Protein AF-A0AAW9SAH1-F1 (afdb_monomer_lite)

Radius of gyration: 21.74 Å; chains: 1; bounding box: 66×32×61 Å

Secondary structure (DSSP, 8-state):
--S----EEEEEEE-TTS-EEEEEEEE-GGGEES--TT---SEEHHHHHHHHHHSPPPPTTSTTHHHHHHHHHHHHHHHHSTTTTTT-SS----S-----PPTTHHHHHHHHHHHHHHHHHH-S--HHHHHHHS-----------

Organism: NCBI:txid422297

pLDDT: mean 72.67, std 13.29, range [33.75, 90.31]

Sequence (145 aa):
MPEIVAPVVTEGFVDRSGRIVPTRNAIARDLLAPLPRGAFALGSVEDLDAFLTTTPLPEMTTADGWQDYRTHCRQMLDALSPGWPTDETEYLPTGSGFIEVSDGADATVRGMLDLYDSLLANEPDTPLLRQIALPRTGEGGRSRH

Structure (mmCIF, N/CA/C/O backbone):
data_AF-A0AAW9SAH1-F1
#
_entry.id   AF-A0AAW9SAH1-F1
#
loop_
_atom_site.group_PDB
_atom_site.id
_atom_site.type_symbol
_atom_site.label_atom_id
_atom_site.label_alt_id
_atom_site.label_comp_id
_atom_site.label_asym_id
_atom_site.label_entity_id
_atom_site.label_seq_id
_atom_site.pdbx_PDB_ins_code
_atom_site.Cartn_x
_atom_site.Cartn_y
_atom_site.Cartn_z
_atom_site.occupancy
_atom_site.B_iso_or_equiv
_atom_site.auth_seq_id
_atom_site.auth_comp_id
_atom_site.auth_asym_id
_atom_site.auth_atom_id
_atom_site.pdbx_PDB_model_num
ATOM 1 N N . MET A 1 1 ? -9.564 -16.450 13.542 1.00 60.91 1 MET A N 1
ATOM 2 C CA . MET A 1 1 ? -8.854 -15.196 13.231 1.00 60.91 1 MET A CA 1
ATOM 3 C C . MET A 1 1 ? -7.687 -15.541 12.305 1.00 60.91 1 MET A C 1
ATOM 5 O O . MET A 1 1 ? -7.160 -16.637 12.490 1.00 60.91 1 MET A O 1
ATOM 9 N N . PRO A 1 2 ? -7.364 -14.749 11.264 1.00 63.75 2 PRO A N 1
ATOM 10 C CA . PRO A 1 2 ? -6.314 -15.114 10.307 1.00 63.75 2 PRO A CA 1
ATOM 11 C C . PRO A 1 2 ? -4.925 -15.124 10.962 1.00 63.75 2 PRO A C 1
ATOM 13 O O . PRO A 1 2 ? -4.629 -14.257 11.781 1.00 63.75 2 PRO A O 1
ATOM 16 N N . GLU A 1 3 ? -4.095 -16.102 10.581 1.00 65.25 3 GLU A N 1
ATOM 17 C CA . GLU A 1 3 ? -2.724 -16.296 11.090 1.00 65.25 3 GLU A CA 1
ATOM 18 C C . GLU A 1 3 ? -1.755 -15.214 10.589 1.00 65.25 3 GLU A C 1
ATOM 20 O O . GLU A 1 3 ? -0.843 -14.810 11.304 1.00 65.25 3 GLU A O 1
ATOM 25 N N . ILE A 1 4 ? -1.976 -14.712 9.372 1.00 69.31 4 ILE A N 1
ATOM 26 C CA . ILE A 1 4 ? -1.199 -13.632 8.761 1.00 69.31 4 ILE A CA 1
ATOM 27 C C . ILE A 1 4 ? -2.175 -12.582 8.243 1.00 69.31 4 ILE A C 1
ATOM 29 O O . ILE A 1 4 ? -3.158 -12.911 7.579 1.00 69.31 4 ILE A O 1
ATOM 33 N N . VAL A 1 5 ? -1.878 -11.314 8.522 1.00 69.50 5 VAL A N 1
ATOM 34 C CA . VAL A 1 5 ? -2.613 -10.163 7.994 1.00 69.50 5 VAL A CA 1
ATOM 35 C C . VAL A 1 5 ? -1.630 -9.308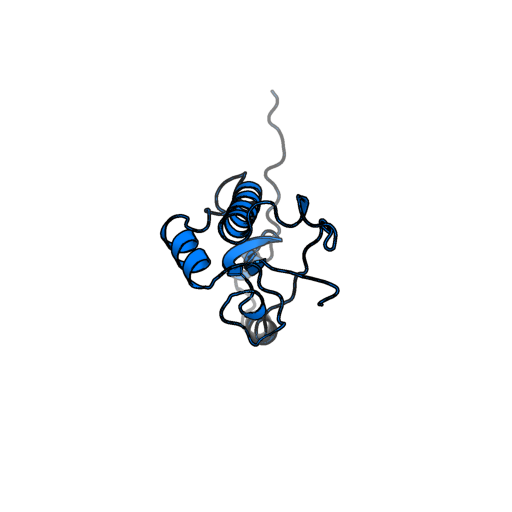 7.205 1.00 69.50 5 VAL A C 1
ATOM 37 O O . VAL A 1 5 ? -0.661 -8.795 7.761 1.00 69.50 5 VAL A O 1
ATOM 40 N N . ALA A 1 6 ? -1.872 -9.170 5.901 1.00 76.50 6 ALA A N 1
ATOM 41 C CA . ALA A 1 6 ? -1.119 -8.301 5.000 1.00 76.50 6 ALA A CA 1
ATOM 42 C C . ALA A 1 6 ? -2.030 -7.139 4.585 1.00 76.50 6 ALA A C 1
ATOM 44 O O . ALA A 1 6 ? -2.692 -7.206 3.551 1.00 76.50 6 ALA A O 1
ATOM 45 N N . PRO A 1 7 ? -2.145 -6.098 5.424 1.00 76.06 7 PRO A N 1
ATOM 46 C CA . PRO A 1 7 ? -3.241 -5.156 5.288 1.00 76.06 7 PRO A CA 1
ATOM 47 C C . PRO A 1 7 ? -3.062 -4.202 4.119 1.00 76.06 7 PRO A C 1
ATOM 49 O O . PRO A 1 7 ? -4.046 -3.826 3.497 1.00 76.06 7 PRO A O 1
ATOM 52 N N . VAL A 1 8 ? -1.820 -3.836 3.806 1.00 83.25 8 VAL A N 1
ATOM 53 C CA . VAL A 1 8 ? -1.498 -2.943 2.696 1.00 83.25 8 VAL A CA 1
ATOM 54 C C . VAL A 1 8 ? -1.189 -3.773 1.458 1.00 83.25 8 VAL A C 1
ATOM 56 O O . VAL A 1 8 ? -0.211 -4.518 1.429 1.00 83.25 8 VAL A O 1
ATOM 59 N N . VAL A 1 9 ? -1.994 -3.588 0.420 1.00 82.38 9 VAL A N 1
ATOM 60 C CA . VAL A 1 9 ? -1.772 -4.135 -0.917 1.00 82.38 9 VAL A CA 1
ATOM 61 C C . VAL A 1 9 ? -1.157 -3.045 -1.781 1.00 82.38 9 VAL A C 1
ATOM 63 O O . VAL A 1 9 ? -1.629 -1.909 -1.793 1.00 82.38 9 VAL A O 1
ATOM 66 N N . THR A 1 10 ? -0.088 -3.393 -2.494 1.00 84.44 10 THR A N 1
ATOM 67 C CA . THR A 1 10 ? 0.621 -2.482 -3.397 1.00 84.44 10 THR A CA 1
ATOM 68 C C . THR A 1 10 ? 0.607 -3.056 -4.798 1.00 84.44 10 THR A C 1
ATOM 70 O O . THR A 1 10 ? 1.098 -4.161 -5.011 1.00 84.44 10 THR A O 1
ATOM 73 N N . GLU A 1 11 ? 0.104 -2.289 -5.752 1.00 85.38 11 GLU A N 1
ATOM 74 C CA . GLU A 1 11 ? 0.337 -2.536 -7.168 1.00 85.38 11 GLU A CA 1
ATOM 75 C C . GLU A 1 11 ? 1.510 -1.669 -7.621 1.00 85.38 11 GLU A C 1
ATOM 77 O O . GLU A 1 11 ? 1.683 -0.525 -7.185 1.00 85.38 11 GLU A O 1
ATOM 82 N N . GLY A 1 12 ? 2.337 -2.218 -8.498 1.00 86.25 12 GLY A N 1
ATOM 83 C CA . GLY A 1 12 ? 3.492 -1.522 -9.028 1.00 86.25 12 GLY A CA 1
ATOM 84 C C . GLY A 1 12 ? 4.159 -2.321 -10.130 1.00 86.25 12 GLY A C 1
ATOM 85 O O . GLY A 1 12 ? 3.766 -3.447 -10.435 1.00 86.25 12 GLY A O 1
ATOM 86 N N . PHE A 1 13 ? 5.187 -1.734 -10.723 1.00 84.38 13 PHE A N 1
ATOM 87 C CA . PHE A 1 13 ? 6.019 -2.406 -11.713 1.00 84.38 13 PHE A CA 1
ATOM 88 C C . PHE A 1 13 ? 7.479 -2.390 -11.279 1.00 84.38 13 PHE A C 1
ATOM 90 O O . PHE A 1 13 ? 7.899 -1.564 -10.470 1.00 84.38 13 PHE A O 1
ATOM 97 N N . VAL A 1 14 ? 8.261 -3.308 -11.837 1.00 84.50 14 VAL A N 1
ATOM 98 C CA . VAL A 1 14 ? 9.718 -3.283 -11.713 1.00 84.50 14 VAL A CA 1
ATOM 99 C C . VAL A 1 14 ? 10.274 -2.557 -12.931 1.00 84.50 14 VAL A C 1
ATOM 101 O O . VAL A 1 14 ? 9.986 -2.932 -14.069 1.00 84.50 14 VAL A O 1
ATOM 104 N N . ASP A 1 15 ? 11.032 -1.487 -12.710 1.00 82.88 15 ASP A N 1
ATOM 105 C CA . ASP A 1 15 ? 11.676 -0.748 -13.791 1.00 82.88 15 ASP A CA 1
ATOM 106 C C . ASP A 1 15 ? 12.883 -1.517 -14.370 1.00 82.88 15 ASP A C 1
ATOM 108 O O . ASP A 1 15 ? 13.334 -2.538 -13.846 1.00 82.88 15 ASP A O 1
ATOM 112 N N . ARG A 1 16 ? 13.465 -1.008 -15.462 1.00 77.06 16 ARG A N 1
ATOM 113 C CA . ARG A 1 16 ? 14.650 -1.625 -16.096 1.00 77.06 16 ARG A CA 1
ATOM 114 C C . ARG A 1 16 ? 15.905 -1.614 -15.217 1.00 77.06 16 ARG A C 1
ATOM 116 O O . ARG A 1 16 ? 16.869 -2.302 -15.534 1.00 77.06 16 ARG A O 1
ATOM 123 N N . SER A 1 17 ? 15.912 -0.817 -14.155 1.00 81.50 17 SER A N 1
ATOM 124 C CA . SER A 1 17 ? 16.995 -0.743 -13.174 1.00 81.50 17 SER A CA 1
ATOM 125 C C . SER A 1 17 ? 16.792 -1.737 -12.023 1.00 81.50 17 SER A C 1
ATOM 127 O O . SER A 1 17 ? 17.616 -1.771 -11.110 1.00 81.50 17 SER A O 1
ATOM 129 N N . GLY A 1 18 ? 15.706 -2.522 -12.040 1.00 78.31 18 GLY A N 1
ATOM 130 C CA . GLY A 1 18 ? 15.338 -3.452 -10.975 1.00 78.31 18 GLY A CA 1
ATOM 131 C C . GLY A 1 18 ? 14.657 -2.789 -9.773 1.00 78.31 18 GLY A C 1
ATOM 132 O O . GLY A 1 18 ? 14.592 -3.396 -8.706 1.00 78.31 18 GLY A O 1
ATOM 133 N N . ARG A 1 19 ? 14.176 -1.547 -9.903 1.00 83.19 19 ARG A N 1
ATOM 134 C CA . ARG A 1 19 ? 13.494 -0.815 -8.826 1.00 83.19 19 ARG A CA 1
ATOM 135 C C . ARG A 1 19 ? 11.999 -1.088 -8.869 1.00 83.19 19 ARG A C 1
ATOM 137 O O . ARG A 1 19 ? 11.386 -0.998 -9.927 1.00 83.19 19 ARG A O 1
ATOM 144 N N . ILE A 1 20 ? 11.411 -1.373 -7.711 1.00 85.19 20 ILE A N 1
ATOM 145 C CA . ILE A 1 20 ? 9.959 -1.485 -7.557 1.00 85.19 20 ILE A CA 1
ATOM 146 C C . ILE A 1 20 ? 9.381 -0.071 -7.493 1.00 85.19 20 ILE A C 1
ATOM 148 O O . ILE A 1 20 ? 9.788 0.726 -6.649 1.00 85.19 20 ILE A O 1
ATOM 152 N N . VAL A 1 21 ? 8.434 0.225 -8.377 1.00 87.19 21 VAL A N 1
ATOM 153 C CA . VAL A 1 21 ? 7.733 1.505 -8.459 1.00 87.19 21 VAL A CA 1
ATOM 154 C C . VAL A 1 21 ? 6.255 1.267 -8.143 1.00 87.19 21 VAL A C 1
ATOM 156 O O . VAL A 1 21 ? 5.524 0.778 -9.010 1.00 87.19 21 VAL A O 1
ATOM 159 N N . PRO A 1 22 ? 5.807 1.575 -6.911 1.00 87.25 22 PRO A N 1
ATOM 160 C CA . PRO A 1 22 ? 4.393 1.608 -6.564 1.00 87.25 22 PRO A CA 1
ATOM 161 C C . PRO A 1 22 ? 3.611 2.549 -7.482 1.00 87.25 22 PRO A C 1
ATOM 163 O O . PRO A 1 22 ? 4.009 3.692 -7.703 1.00 87.25 22 PRO A O 1
ATOM 166 N N . THR A 1 23 ? 2.486 2.072 -7.999 1.00 84.50 23 THR A N 1
ATOM 167 C CA . THR A 1 23 ? 1.532 2.862 -8.791 1.00 84.50 23 THR A CA 1
ATOM 168 C C . THR A 1 23 ? 0.217 3.055 -8.054 1.00 84.50 23 THR A C 1
ATOM 170 O O . THR A 1 23 ? -0.471 4.052 -8.271 1.00 84.50 23 THR A O 1
ATOM 173 N N . ARG A 1 24 ? -0.136 2.112 -7.177 1.00 80.44 24 ARG A N 1
ATOM 174 C CA . ARG A 1 24 ? -1.347 2.158 -6.367 1.00 80.44 24 ARG A CA 1
ATOM 175 C C . ARG A 1 24 ? -1.123 1.424 -5.055 1.00 80.44 24 ARG A C 1
ATOM 177 O O . ARG A 1 24 ? -0.496 0.369 -5.029 1.00 80.44 24 ARG A O 1
ATOM 184 N N . ASN A 1 25 ? -1.678 1.952 -3.977 1.00 84.69 25 ASN A N 1
ATOM 185 C CA . ASN A 1 25 ? -1.784 1.258 -2.704 1.00 84.69 25 ASN A CA 1
ATOM 186 C C . ASN A 1 25 ? -3.243 1.241 -2.232 1.00 84.69 25 ASN A C 1
ATOM 188 O O . ASN A 1 25 ? -4.040 2.114 -2.573 1.00 84.69 25 ASN A O 1
ATOM 192 N N . ALA A 1 26 ? -3.604 0.209 -1.480 1.00 81.19 26 ALA A N 1
ATOM 193 C CA . ALA A 1 26 ? -4.924 0.064 -0.885 1.00 81.19 26 ALA A CA 1
ATOM 194 C C . ALA A 1 26 ? -4.839 -0.770 0.395 1.00 81.19 26 ALA A C 1
ATOM 196 O O . ALA A 1 26 ? -3.883 -1.521 0.586 1.00 81.19 26 ALA A O 1
ATOM 197 N N . ILE A 1 27 ? -5.861 -0.675 1.246 1.00 80.62 27 ILE A N 1
ATOM 198 C CA . ILE A 1 27 ? -6.091 -1.673 2.293 1.00 80.62 27 ILE A CA 1
ATOM 199 C C . ILE A 1 27 ? -6.954 -2.802 1.727 1.00 80.62 27 ILE A C 1
ATOM 201 O O . ILE A 1 27 ? -7.891 -2.547 0.963 1.00 80.62 27 ILE A O 1
ATOM 205 N N . ALA A 1 28 ? -6.633 -4.049 2.073 1.00 75.12 28 ALA A N 1
ATOM 206 C CA . ALA A 1 28 ? -7.399 -5.210 1.636 1.00 75.12 28 ALA A CA 1
ATOM 207 C C . ALA A 1 28 ? -8.871 -5.091 2.084 1.00 75.12 28 ALA A C 1
ATOM 209 O O . ALA A 1 28 ? -9.168 -4.795 3.242 1.00 75.12 28 ALA A O 1
ATOM 210 N N . ARG A 1 29 ? -9.816 -5.260 1.147 1.00 72.56 29 ARG A N 1
ATOM 211 C CA . ARG A 1 29 ? -11.245 -4.957 1.373 1.00 72.56 29 ARG A CA 1
ATOM 212 C C . ARG A 1 29 ? -11.896 -5.867 2.416 1.00 72.56 29 ARG A C 1
ATOM 214 O O . ARG A 1 29 ? -12.857 -5.469 3.061 1.00 72.56 29 ARG A O 1
ATOM 221 N N . ASP A 1 30 ? -11.376 -7.072 2.576 1.00 74.44 30 ASP A N 1
ATOM 222 C CA . ASP A 1 30 ? -11.760 -8.035 3.608 1.00 74.44 30 ASP A CA 1
ATOM 223 C C . ASP A 1 30 ? -11.343 -7.614 5.026 1.00 74.44 30 ASP A C 1
ATOM 225 O O . ASP A 1 30 ? -11.785 -8.233 5.989 1.00 74.44 30 ASP A O 1
ATOM 229 N N . LEU A 1 31 ? -10.558 -6.541 5.159 1.00 78.75 31 LEU A N 1
ATOM 230 C CA . LEU A 1 31 ? -10.192 -5.910 6.427 1.00 78.75 31 LEU A CA 1
ATOM 231 C C . LEU A 1 31 ? -10.937 -4.588 6.665 1.00 78.75 31 LEU A C 1
ATOM 233 O O . LEU A 1 31 ? -10.662 -3.910 7.654 1.00 78.75 31 LEU A O 1
ATOM 237 N N . LEU A 1 32 ? -11.869 -4.205 5.785 1.00 76.62 32 LEU A N 1
ATOM 238 C CA . LEU A 1 32 ? -12.597 -2.938 5.866 1.00 76.62 32 LEU A CA 1
ATOM 239 C C . LEU A 1 32 ? -14.083 -3.164 6.138 1.00 76.62 32 LEU A C 1
ATOM 241 O O . LEU A 1 32 ? -14.768 -3.873 5.403 1.00 76.62 32 LEU A O 1
ATOM 245 N N . ALA A 1 33 ? -14.600 -2.511 7.174 1.00 81.31 33 ALA A N 1
ATOM 246 C CA . ALA A 1 33 ? -16.021 -2.469 7.466 1.00 81.31 33 ALA A CA 1
ATOM 247 C C . ALA A 1 33 ? -16.793 -1.743 6.343 1.00 81.31 33 ALA A C 1
ATOM 249 O O . ALA A 1 33 ? -16.280 -0.769 5.786 1.00 81.31 33 ALA A O 1
ATOM 250 N N . PRO A 1 34 ? -18.032 -2.174 6.030 1.00 77.06 34 PRO A N 1
ATOM 251 C CA . PRO A 1 34 ? -18.804 -3.221 6.708 1.00 77.06 34 PRO A CA 1
ATOM 252 C C . PRO A 1 34 ? -18.403 -4.653 6.306 1.00 77.06 34 PRO A C 1
ATOM 254 O O . PRO A 1 34 ? -18.357 -4.992 5.125 1.00 77.06 34 PRO A O 1
ATOM 257 N N . LEU A 1 35 ? -18.217 -5.521 7.309 1.00 71.50 35 LEU A N 1
ATOM 258 C CA . LEU A 1 35 ? -17.953 -6.957 7.145 1.00 71.50 35 LEU A CA 1
ATOM 259 C C . LEU A 1 35 ? -19.077 -7.811 7.766 1.00 71.50 35 LEU A C 1
ATOM 261 O O . LEU A 1 35 ? -19.820 -7.330 8.630 1.00 71.50 35 LEU A O 1
ATOM 265 N N . PRO A 1 36 ? -19.218 -9.093 7.372 1.00 73.56 36 PRO A N 1
ATOM 266 C CA . PRO A 1 36 ? -20.094 -10.040 8.060 1.00 73.56 36 PRO A CA 1
ATOM 267 C C . PRO A 1 36 ? -19.797 -10.118 9.569 1.00 73.56 36 PRO A C 1
ATOM 269 O O . PRO A 1 36 ? -18.657 -9.948 10.002 1.00 73.56 36 PRO A O 1
ATOM 272 N N . ARG A 1 37 ? -20.817 -10.407 10.393 1.00 70.19 37 ARG A N 1
ATOM 273 C CA . ARG A 1 37 ? -20.656 -10.480 11.860 1.00 70.19 37 ARG A CA 1
ATOM 274 C C . ARG A 1 37 ? -19.566 -11.487 12.248 1.00 70.19 37 ARG A C 1
ATOM 276 O O . ARG A 1 37 ? -19.630 -12.641 11.837 1.00 70.19 37 ARG A O 1
ATOM 283 N N . GLY A 1 38 ? -18.632 -11.054 13.097 1.00 65.00 38 GLY A N 1
ATOM 284 C CA . GLY A 1 38 ? -17.536 -11.884 13.611 1.00 65.00 38 GLY A CA 1
ATOM 285 C C . GLY A 1 38 ? -16.265 -11.881 12.754 1.00 65.00 38 GLY A C 1
ATOM 286 O O . GLY A 1 38 ? -15.311 -12.569 13.111 1.00 65.00 38 GLY A O 1
ATOM 287 N N . ALA A 1 39 ? -16.232 -11.126 11.652 1.00 70.38 39 ALA A N 1
ATOM 288 C CA . ALA A 1 39 ? -15.008 -10.875 10.899 1.00 70.38 39 ALA A CA 1
ATOM 289 C C . ALA A 1 39 ? -14.144 -9.799 11.580 1.00 70.38 39 ALA A C 1
ATOM 291 O O . ALA A 1 39 ? -14.665 -8.864 12.190 1.00 70.38 39 ALA A O 1
ATOM 292 N N . PHE A 1 40 ? -12.825 -9.944 11.460 1.00 73.38 40 PHE A N 1
ATOM 293 C CA . PHE A 1 40 ? -11.855 -8.948 11.903 1.00 73.38 40 PHE A CA 1
ATOM 294 C C . PHE A 1 40 ? -11.819 -7.787 10.899 1.00 73.38 40 PHE A C 1
ATOM 296 O O . PHE A 1 40 ? -11.655 -8.028 9.706 1.00 73.38 40 PHE A O 1
ATOM 303 N N . ALA A 1 41 ? -11.975 -6.553 11.381 1.00 78.62 41 ALA A N 1
ATOM 304 C CA . ALA A 1 41 ? -11.870 -5.333 10.585 1.00 78.62 41 ALA A CA 1
ATOM 305 C C . ALA A 1 41 ? -10.790 -4.427 11.187 1.00 78.62 41 ALA A C 1
ATOM 307 O O . ALA A 1 41 ? -10.784 -4.214 12.396 1.00 78.62 41 ALA A O 1
ATOM 308 N N . LEU A 1 42 ? -9.922 -3.872 10.343 1.00 77.88 42 LEU A N 1
ATOM 309 C CA . LEU A 1 42 ? -8.922 -2.874 10.731 1.00 77.88 42 LEU A CA 1
ATOM 310 C C . LEU A 1 42 ? -9.498 -1.460 10.800 1.00 77.88 42 LEU A C 1
ATOM 312 O O . LEU A 1 42 ? -9.037 -0.663 11.604 1.00 77.88 42 LEU A O 1
ATOM 316 N N . GLY A 1 43 ? -10.488 -1.148 9.967 1.00 82.94 43 GLY A N 1
ATOM 317 C CA . GLY A 1 43 ? -11.130 0.165 9.903 1.00 82.94 43 GLY A CA 1
ATOM 318 C C . GLY A 1 43 ? -12.300 0.148 8.925 1.00 82.94 43 GLY A C 1
ATOM 319 O O . GLY A 1 43 ? -12.784 -0.929 8.574 1.00 82.94 43 GLY A O 1
ATOM 320 N N . SER A 1 44 ? -12.770 1.313 8.483 1.00 83.25 44 SER A N 1
ATOM 321 C CA . SER A 1 44 ? -13.876 1.426 7.522 1.00 83.25 44 SER A CA 1
ATOM 322 C C . SER A 1 44 ? -13.402 1.792 6.111 1.00 83.25 44 SER A C 1
ATOM 324 O O . SER A 1 44 ? -12.303 2.321 5.921 1.00 83.25 44 SER A O 1
ATOM 326 N N . VAL A 1 45 ? -14.229 1.502 5.101 1.00 77.81 45 VAL A N 1
ATOM 327 C CA . VAL A 1 45 ? -13.978 1.968 3.724 1.00 77.81 45 VAL A CA 1
ATOM 328 C C . VAL A 1 45 ? -13.996 3.498 3.663 1.00 77.81 45 VAL A C 1
ATOM 330 O O . VAL A 1 45 ? -13.222 4.087 2.913 1.00 77.81 45 VAL A O 1
ATOM 333 N N . GLU A 1 46 ? -14.844 4.135 4.467 1.00 81.50 46 GLU A N 1
ATOM 334 C CA . GLU A 1 46 ? -14.985 5.586 4.552 1.00 81.50 46 GLU A CA 1
ATOM 335 C C . GLU A 1 46 ? -13.709 6.265 5.076 1.00 81.50 46 GLU A C 1
ATOM 337 O O . GLU A 1 46 ? -13.273 7.266 4.508 1.00 81.50 46 GLU A O 1
ATOM 342 N N . ASP A 1 47 ? -13.068 5.700 6.104 1.00 83.88 47 ASP A N 1
ATOM 343 C CA . ASP A 1 47 ? -11.817 6.241 6.656 1.00 83.88 47 ASP A CA 1
ATOM 344 C C . ASP A 1 47 ? -10.654 6.106 5.659 1.00 83.88 47 ASP A C 1
ATOM 346 O O . ASP A 1 47 ? -9.837 7.021 5.518 1.00 83.88 47 ASP A O 1
ATOM 350 N N . LEU A 1 48 ? -10.601 4.991 4.915 1.00 81.19 48 LEU A N 1
ATOM 351 C CA . LEU A 1 48 ? -9.627 4.811 3.835 1.00 81.19 48 LEU A CA 1
ATOM 352 C C . LEU A 1 48 ? -9.820 5.848 2.722 1.00 81.19 48 LEU A C 1
ATOM 354 O O . LEU A 1 48 ? -8.844 6.437 2.257 1.00 81.19 48 LEU A O 1
ATOM 358 N N . ASP A 1 49 ? -11.062 6.059 2.284 1.00 81.31 49 ASP A N 1
ATOM 359 C CA . ASP A 1 49 ? -11.388 7.010 1.217 1.00 81.31 49 ASP A CA 1
ATOM 360 C C . ASP A 1 49 ? -11.031 8.450 1.615 1.00 81.31 49 ASP A C 1
ATOM 362 O O . ASP A 1 49 ? -10.400 9.185 0.845 1.00 81.31 49 ASP A O 1
ATOM 366 N N . ALA A 1 50 ? -11.336 8.827 2.860 1.00 85.06 50 ALA A N 1
ATOM 367 C CA . ALA A 1 50 ? -10.954 10.118 3.419 1.00 85.06 50 ALA A CA 1
ATOM 368 C C . ALA A 1 50 ? -9.428 10.308 3.422 1.00 85.06 50 ALA A C 1
ATOM 370 O O . ALA A 1 50 ? -8.940 11.350 2.978 1.00 85.06 50 ALA A O 1
ATOM 371 N N . PHE A 1 51 ? -8.668 9.295 3.853 1.00 86.75 51 PHE A N 1
ATOM 372 C CA . PHE A 1 51 ? -7.206 9.353 3.864 1.00 86.75 51 PHE A CA 1
ATOM 373 C C . PHE A 1 51 ? -6.617 9.512 2.457 1.00 86.75 51 PHE A C 1
ATOM 375 O O . PHE A 1 51 ? -5.786 10.395 2.240 1.00 86.75 51 PHE A O 1
ATOM 382 N N . LEU A 1 52 ? -7.050 8.692 1.494 1.00 83.00 52 LEU A N 1
ATOM 383 C CA . LEU A 1 52 ? -6.531 8.727 0.120 1.00 83.00 52 LEU A CA 1
ATOM 384 C C . LEU A 1 52 ? -6.885 10.035 -0.603 1.00 83.00 52 LEU A C 1
ATOM 386 O O . LEU A 1 52 ? -6.134 10.484 -1.468 1.00 83.00 52 LEU A O 1
ATOM 390 N N . THR A 1 53 ? -7.996 10.673 -0.225 1.00 85.56 53 THR A N 1
ATOM 391 C CA . THR A 1 53 ? -8.397 11.984 -0.752 1.00 85.56 53 THR A CA 1
ATOM 392 C C . THR A 1 53 ? -7.452 13.102 -0.305 1.00 85.56 53 THR A C 1
ATOM 394 O O . THR A 1 53 ? -7.166 14.014 -1.081 1.00 85.56 53 THR A O 1
ATOM 397 N N . THR A 1 54 ? -6.961 13.063 0.938 1.00 87.69 54 THR A N 1
ATOM 398 C CA . THR A 1 54 ? -6.098 14.124 1.487 1.00 87.69 54 THR A CA 1
ATOM 399 C C . THR A 1 54 ? -4.609 13.830 1.373 1.00 87.69 54 THR A C 1
ATOM 401 O O . THR A 1 54 ? -3.794 14.749 1.444 1.00 87.69 54 THR A O 1
ATOM 404 N N . THR A 1 55 ? -4.253 12.559 1.210 1.00 87.44 55 THR A N 1
ATOM 405 C CA . THR A 1 55 ? -2.876 12.077 1.267 1.00 87.44 55 THR A CA 1
ATOM 406 C C . THR A 1 55 ? -2.603 11.242 0.016 1.00 87.44 55 THR A C 1
ATOM 408 O O . THR A 1 55 ? -2.823 10.031 0.032 1.00 87.44 55 THR A O 1
ATOM 411 N N . PRO A 1 56 ? -2.157 11.856 -1.093 1.00 85.94 56 PRO A N 1
ATOM 412 C CA . PRO A 1 56 ? -1.827 11.113 -2.303 1.00 85.94 56 PRO A CA 1
ATOM 413 C C . PRO A 1 56 ? -0.586 10.234 -2.098 1.00 85.94 56 PRO A C 1
ATOM 415 O O . PRO A 1 56 ? 0.242 10.485 -1.216 1.00 85.94 56 PRO A O 1
ATOM 418 N N . LEU A 1 57 ? -0.443 9.217 -2.951 1.00 85.69 57 LEU A N 1
ATOM 419 C CA . LEU A 1 57 ? 0.746 8.369 -2.989 1.00 85.69 57 LEU A CA 1
ATOM 420 C C . LEU A 1 57 ? 1.994 9.233 -3.277 1.00 85.69 57 LEU A C 1
ATOM 422 O O . LEU A 1 57 ? 1.958 10.045 -4.207 1.00 85.69 57 LEU A O 1
ATOM 426 N N . PRO A 1 58 ? 3.093 9.079 -2.517 1.00 86.62 58 PRO A N 1
ATOM 427 C CA . PRO A 1 58 ? 4.312 9.845 -2.744 1.00 86.62 58 PRO A CA 1
ATOM 428 C C . PRO A 1 58 ? 4.969 9.485 -4.082 1.00 86.62 58 PRO A C 1
ATOM 430 O O . PRO A 1 58 ? 4.869 8.355 -4.564 1.00 86.62 58 PRO A O 1
ATOM 433 N N . GLU A 1 59 ? 5.686 10.441 -4.671 1.00 83.44 59 GLU A N 1
ATOM 434 C CA . GLU A 1 59 ? 6.437 10.209 -5.905 1.00 83.44 59 GLU A CA 1
ATOM 435 C C . GLU A 1 59 ? 7.684 9.345 -5.663 1.00 83.44 59 GLU A C 1
ATOM 437 O O . GLU A 1 59 ? 8.466 9.585 -4.747 1.00 83.44 59 GLU A O 1
ATOM 442 N N . MET A 1 60 ? 7.922 8.366 -6.542 1.00 83.19 60 MET A N 1
ATOM 443 C CA . MET A 1 60 ? 9.093 7.467 -6.486 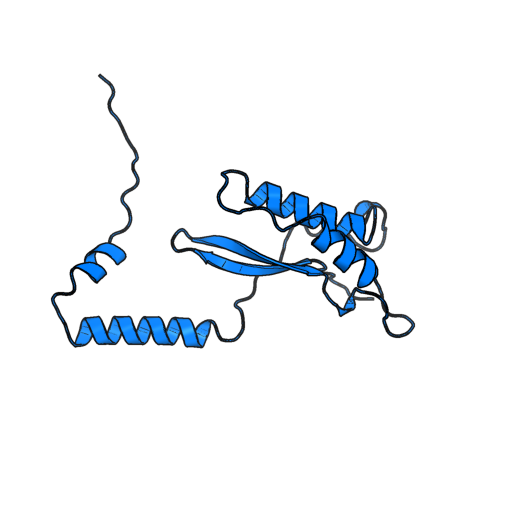1.00 83.19 60 MET A CA 1
ATOM 444 C C . MET A 1 60 ? 10.334 8.007 -7.199 1.00 83.19 60 MET A C 1
ATOM 446 O O . MET A 1 60 ? 11.312 7.289 -7.399 1.00 83.19 60 MET A O 1
ATOM 450 N N . THR A 1 61 ? 10.290 9.267 -7.619 1.00 76.38 61 THR A N 1
ATOM 451 C CA . THR A 1 61 ? 11.345 9.939 -8.386 1.00 76.38 61 THR A CA 1
ATOM 452 C C . THR A 1 61 ? 12.475 10.462 -7.497 1.00 76.38 61 THR A C 1
ATOM 454 O O . THR A 1 61 ? 13.568 10.739 -7.995 1.00 76.38 61 THR A O 1
ATOM 457 N N . THR A 1 62 ? 12.237 10.587 -6.190 1.00 78.75 62 THR A N 1
ATOM 458 C CA . THR A 1 62 ? 13.204 11.094 -5.211 1.00 78.75 62 THR A CA 1
ATOM 459 C C . THR A 1 62 ? 14.157 9.994 -4.734 1.00 78.75 62 THR A C 1
ATOM 461 O O . THR A 1 62 ? 13.873 8.798 -4.827 1.00 78.75 62 THR A O 1
ATOM 464 N N . ALA A 1 63 ? 15.314 10.392 -4.192 1.00 79.75 63 ALA A N 1
ATOM 465 C CA . ALA A 1 63 ? 16.267 9.452 -3.592 1.00 79.75 63 ALA A CA 1
ATOM 466 C C . ALA A 1 63 ? 15.663 8.693 -2.393 1.00 79.75 63 ALA A C 1
ATOM 468 O O . ALA A 1 63 ? 15.991 7.526 -2.180 1.00 79.75 63 ALA A O 1
ATOM 469 N N . ASP A 1 64 ? 14.747 9.344 -1.674 1.00 84.69 64 ASP A N 1
ATOM 470 C CA . ASP A 1 64 ? 14.086 8.833 -0.473 1.00 84.69 64 ASP A CA 1
ATOM 471 C C . ASP A 1 64 ? 12.694 8.244 -0.752 1.00 84.69 64 ASP A C 1
ATOM 473 O O . ASP A 1 64 ? 12.000 7.844 0.180 1.00 84.69 64 ASP A O 1
ATOM 477 N N . GLY A 1 65 ? 12.299 8.107 -2.024 1.00 84.81 65 GLY A N 1
ATOM 478 C CA . GLY A 1 65 ? 10.936 7.730 -2.402 1.00 84.81 65 GLY A CA 1
ATOM 479 C C . GLY A 1 65 ? 10.454 6.437 -1.739 1.00 84.81 65 GLY A C 1
ATOM 480 O O . GLY A 1 65 ? 9.323 6.352 -1.275 1.00 84.81 65 GLY A O 1
ATOM 481 N N . TRP A 1 66 ? 11.324 5.438 -1.579 1.00 85.50 66 TRP A N 1
ATOM 482 C CA . TRP A 1 66 ? 10.945 4.207 -0.878 1.00 85.50 66 TRP A CA 1
ATOM 483 C C . TRP A 1 66 ? 10.663 4.420 0.616 1.00 85.50 66 TRP A C 1
ATOM 485 O O . TRP A 1 66 ? 9.781 3.780 1.188 1.00 85.50 66 TRP A O 1
ATOM 495 N N . GLN A 1 67 ? 11.400 5.319 1.266 1.00 88.00 67 GLN A N 1
ATOM 496 C CA . GLN A 1 67 ? 11.170 5.659 2.665 1.00 88.00 67 GLN A CA 1
ATOM 497 C C . GLN A 1 67 ? 9.886 6.482 2.823 1.00 88.00 67 GLN A C 1
ATOM 499 O O . GLN A 1 67 ? 9.103 6.216 3.740 1.00 88.00 67 GLN A O 1
ATOM 504 N N . ASP A 1 68 ? 9.631 7.408 1.899 1.00 88.81 68 ASP A N 1
ATOM 505 C CA . ASP A 1 68 ? 8.383 8.171 1.829 1.00 88.81 68 ASP A CA 1
ATOM 506 C C . ASP A 1 68 ? 7.189 7.234 1.621 1.00 88.81 68 ASP A C 1
ATOM 508 O O . ASP A 1 68 ? 6.195 7.320 2.341 1.00 88.81 68 ASP A O 1
ATOM 512 N N . TYR A 1 69 ? 7.324 6.255 0.722 1.00 88.75 69 TYR A N 1
ATOM 513 C CA . TYR A 1 69 ? 6.329 5.211 0.490 1.00 88.75 69 TYR A CA 1
ATOM 514 C C . TYR A 1 69 ? 6.012 4.415 1.760 1.00 88.75 69 TYR A C 1
ATOM 516 O O . TYR A 1 69 ? 4.852 4.270 2.143 1.00 88.75 69 TYR A O 1
ATOM 524 N N . ARG A 1 70 ? 7.038 3.927 2.466 1.00 88.06 70 ARG A N 1
ATOM 525 C CA . ARG A 1 70 ? 6.846 3.177 3.719 1.00 88.06 70 ARG A CA 1
ATOM 526 C C . ARG A 1 70 ? 6.180 4.020 4.802 1.00 88.06 70 ARG A C 1
ATOM 528 O O . ARG A 1 70 ? 5.359 3.500 5.559 1.00 88.06 70 ARG A O 1
ATOM 535 N N . THR A 1 71 ? 6.531 5.300 4.870 1.00 90.31 71 THR A N 1
ATOM 536 C CA . THR A 1 71 ? 5.945 6.256 5.815 1.00 90.31 71 THR A CA 1
ATOM 537 C C . THR A 1 71 ? 4.476 6.492 5.487 1.00 90.31 71 THR A C 1
ATOM 539 O O . THR A 1 71 ? 3.632 6.408 6.375 1.00 90.31 71 THR A O 1
ATOM 542 N N . HIS A 1 72 ? 4.154 6.672 4.209 1.00 90.25 72 HIS A N 1
ATOM 543 C CA . HIS A 1 72 ? 2.786 6.790 3.723 1.00 90.25 72 HIS A CA 1
ATOM 544 C C . HIS A 1 72 ? 1.945 5.542 4.051 1.00 90.25 72 HIS A C 1
ATOM 546 O O . HIS A 1 72 ? 0.841 5.664 4.574 1.00 90.25 72 HIS A O 1
ATOM 552 N N . CYS A 1 73 ? 2.478 4.330 3.856 1.00 88.19 73 CYS A N 1
ATOM 553 C CA . CYS A 1 73 ? 1.789 3.092 4.244 1.00 88.19 73 CYS A CA 1
ATOM 554 C C . CYS A 1 73 ? 1.522 3.001 5.753 1.00 88.19 73 CYS A C 1
ATOM 556 O O . CYS A 1 73 ? 0.491 2.466 6.160 1.00 88.19 73 CYS A O 1
ATOM 558 N N . ARG A 1 74 ? 2.427 3.527 6.589 1.00 88.44 74 ARG A N 1
ATOM 559 C CA . ARG A 1 74 ? 2.195 3.627 8.036 1.00 88.44 74 ARG A CA 1
ATOM 560 C C . ARG A 1 74 ? 1.104 4.631 8.373 1.00 88.44 74 ARG A C 1
ATOM 562 O O . ARG A 1 74 ? 0.200 4.268 9.109 1.00 88.44 74 ARG A O 1
ATOM 569 N N . GLN A 1 75 ? 1.143 5.825 7.785 1.00 90.19 75 GLN A N 1
ATOM 570 C CA . GLN A 1 75 ? 0.105 6.843 7.970 1.00 90.19 75 GLN A CA 1
ATOM 571 C C . GLN A 1 75 ? -1.277 6.332 7.552 1.00 90.19 75 GLN A C 1
ATOM 573 O O . GLN A 1 75 ? -2.254 6.588 8.247 1.00 90.19 75 GLN A O 1
ATOM 578 N N . MET A 1 76 ? -1.345 5.570 6.456 1.00 88.00 76 MET A N 1
ATOM 579 C CA . MET A 1 76 ? -2.576 4.926 6.009 1.00 88.00 76 MET A CA 1
ATOM 580 C C . MET A 1 76 ? -3.093 3.947 7.065 1.00 88.00 76 MET A C 1
ATOM 582 O O . MET A 1 76 ? -4.245 4.039 7.464 1.00 88.00 76 MET A O 1
ATOM 586 N N . LEU A 1 77 ? -2.247 3.045 7.572 1.00 86.44 77 LEU A N 1
ATOM 587 C CA . LEU A 1 77 ? -2.655 2.119 8.633 1.00 86.44 77 LEU A CA 1
ATOM 588 C C . LEU A 1 77 ? -3.074 2.843 9.915 1.00 86.44 77 LEU A C 1
ATOM 590 O O . LEU A 1 77 ? -4.090 2.477 10.492 1.00 86.44 77 LEU A O 1
ATOM 594 N N . ASP A 1 78 ? -2.340 3.875 10.328 1.00 87.88 78 ASP A N 1
ATOM 595 C CA . ASP A 1 78 ? -2.636 4.640 11.542 1.00 87.88 78 ASP A CA 1
ATOM 596 C C . ASP A 1 78 ? -3.942 5.440 11.426 1.00 87.88 78 ASP A C 1
ATOM 598 O O . ASP A 1 78 ? -4.613 5.654 12.432 1.00 87.88 78 ASP A O 1
ATOM 602 N N . ALA A 1 79 ? -4.330 5.863 10.218 1.00 87.19 79 ALA A N 1
ATOM 603 C CA . ALA A 1 79 ? -5.607 6.532 9.981 1.00 87.19 79 ALA A CA 1
ATOM 604 C C . ALA A 1 79 ? -6.806 5.590 10.172 1.00 87.19 79 ALA A C 1
ATOM 606 O O . ALA A 1 79 ? -7.850 6.024 10.652 1.00 87.19 79 ALA A O 1
ATOM 607 N N . LEU A 1 80 ? -6.653 4.309 9.819 1.00 84.69 80 LEU A N 1
ATOM 608 C CA . LEU A 1 80 ? -7.702 3.299 9.983 1.00 84.69 80 LEU A CA 1
ATOM 609 C C . LEU A 1 80 ? -7.698 2.651 11.371 1.00 84.69 80 LEU A C 1
ATOM 611 O O . LEU A 1 80 ? -8.753 2.416 11.951 1.00 84.69 80 LEU A O 1
ATOM 615 N N . SER A 1 81 ? -6.510 2.341 11.881 1.00 84.44 81 SER A N 1
ATOM 616 C CA . SER A 1 81 ? -6.295 1.585 13.110 1.00 84.44 81 SER A CA 1
ATOM 617 C C . SER A 1 81 ? -5.119 2.190 13.885 1.00 84.44 81 SER A C 1
ATOM 619 O O . SER A 1 81 ? -3.981 1.713 13.786 1.00 84.44 81 SER A O 1
ATOM 621 N N . PRO A 1 82 ? -5.357 3.284 14.632 1.00 82.25 82 PRO A N 1
ATOM 622 C CA . PRO A 1 82 ? -4.307 3.960 15.381 1.00 82.25 82 PRO A CA 1
ATOM 623 C C . PRO A 1 82 ? -3.609 3.000 16.349 1.00 82.25 82 PRO A C 1
ATOM 625 O O . PRO A 1 82 ? -4.265 2.344 17.154 1.00 82.25 82 PRO A O 1
ATOM 628 N N . GLY A 1 83 ? -2.277 2.926 16.280 1.00 76.19 83 GLY A N 1
ATOM 629 C CA . GLY A 1 83 ? -1.475 2.094 17.186 1.00 76.19 83 GLY A CA 1
ATOM 630 C C . GLY A 1 83 ? -1.339 0.626 16.766 1.00 76.19 83 GLY A C 1
ATOM 631 O O . GLY A 1 83 ? -0.546 -0.107 17.358 1.00 76.19 83 GLY A O 1
ATOM 632 N N . TRP A 1 84 ? -2.018 0.183 15.704 1.00 77.56 84 TRP A N 1
ATOM 633 C CA . TRP A 1 84 ? -1.910 -1.195 15.227 1.00 77.56 84 TRP A CA 1
ATOM 634 C C . TRP A 1 84 ? -0.600 -1.446 14.440 1.00 77.56 84 TRP A C 1
ATOM 636 O O . TRP A 1 84 ? -0.177 -0.621 13.611 1.00 77.56 84 TRP A O 1
ATOM 646 N N . PRO A 1 85 ? 0.084 -2.593 14.637 1.00 69.94 85 PRO A N 1
ATOM 647 C CA . PRO A 1 85 ? -0.212 -3.673 15.588 1.00 69.94 85 PRO A CA 1
ATOM 648 C C . PRO A 1 85 ? 0.501 -3.518 16.948 1.00 69.94 85 PRO A C 1
ATOM 650 O O . PRO A 1 85 ? 0.452 -4.432 17.757 1.00 69.94 85 PRO A O 1
ATOM 653 N N . THR A 1 86 ? 1.209 -2.412 17.206 1.00 72.69 86 THR A N 1
ATOM 654 C CA . THR A 1 86 ? 2.048 -2.220 18.409 1.00 72.69 86 THR A CA 1
ATOM 655 C C . THR A 1 86 ? 1.262 -2.311 19.716 1.00 72.69 86 THR A C 1
ATOM 657 O O . THR A 1 86 ? 1.764 -2.864 20.693 1.00 72.69 86 THR A O 1
ATOM 660 N N . ASP A 1 87 ? 0.041 -1.780 19.723 1.00 69.75 87 ASP A N 1
ATOM 661 C CA . ASP A 1 87 ? -0.836 -1.770 20.897 1.00 69.75 87 ASP A CA 1
ATOM 662 C C . ASP A 1 87 ? -1.677 -3.056 21.013 1.00 69.75 87 ASP A C 1
ATOM 664 O O . ASP A 1 87 ? -2.376 -3.264 22.007 1.00 69.75 87 ASP A O 1
ATOM 668 N N . GLU A 1 88 ? -1.590 -3.947 20.021 1.00 65.88 88 GLU A N 1
ATOM 669 C CA . GLU A 1 88 ? -2.289 -5.226 19.995 1.00 65.88 88 GLU A CA 1
ATOM 670 C C . GLU A 1 88 ? -1.400 -6.374 20.470 1.00 65.88 88 GLU A C 1
ATOM 672 O O . GLU A 1 88 ? -0.213 -6.465 20.169 1.00 65.88 88 GLU A O 1
ATOM 677 N N . THR A 1 89 ? -1.989 -7.289 21.241 1.00 64.06 89 THR A N 1
ATOM 678 C CA . THR A 1 89 ? -1.252 -8.422 21.825 1.00 64.06 89 THR A CA 1
ATOM 679 C C . THR A 1 89 ? -1.272 -9.658 20.927 1.00 64.06 89 THR A C 1
ATOM 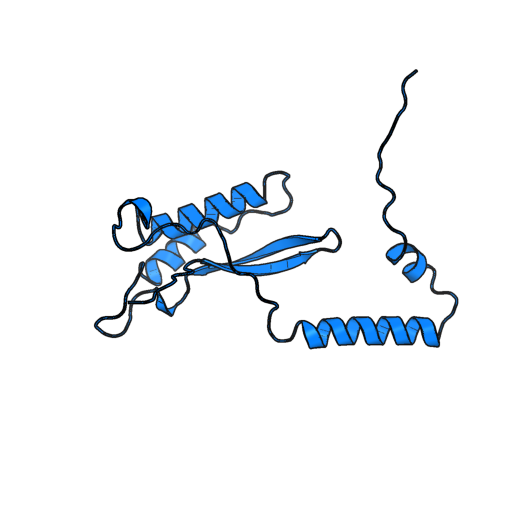681 O O . THR A 1 89 ? -0.465 -10.566 21.113 1.00 64.06 89 THR A O 1
ATOM 684 N N . GLU A 1 90 ? -2.196 -9.707 19.965 1.00 70.19 90 GLU A N 1
ATOM 685 C CA . GLU A 1 90 ? -2.460 -10.895 19.147 1.00 70.19 90 GLU A CA 1
ATOM 686 C C . GLU A 1 90 ? -1.709 -10.884 17.807 1.00 70.19 90 GLU A C 1
ATOM 688 O O . GLU A 1 90 ? -1.516 -11.940 17.205 1.00 70.19 90 GLU A O 1
ATOM 693 N N . TYR A 1 91 ? -1.224 -9.718 17.367 1.00 69.50 91 TYR A N 1
ATOM 694 C CA . TYR A 1 91 ? -0.506 -9.548 16.106 1.00 69.50 91 TYR A CA 1
ATOM 695 C C . TYR A 1 91 ? 0.874 -8.930 16.321 1.00 69.50 91 TYR A C 1
ATOM 697 O O . TYR A 1 91 ? 1.014 -7.896 16.961 1.00 69.50 91 TYR A O 1
ATOM 705 N N . LEU A 1 92 ? 1.904 -9.542 15.732 1.00 70.25 92 LEU A N 1
ATOM 706 C CA . LEU A 1 92 ? 3.275 -9.033 15.768 1.00 70.25 92 LEU A CA 1
ATOM 707 C C . LEU A 1 92 ? 3.731 -8.609 14.364 1.00 70.25 92 LEU A C 1
ATOM 709 O O . LEU A 1 92 ? 3.471 -9.334 13.398 1.00 70.25 92 LEU A O 1
ATOM 713 N N . PRO A 1 93 ? 4.453 -7.480 14.219 1.00 71.44 93 PRO A N 1
ATOM 714 C CA . PRO A 1 93 ? 5.065 -7.113 12.949 1.00 71.44 93 PRO A CA 1
ATOM 715 C C . PRO A 1 93 ? 6.061 -8.184 12.492 1.00 71.44 93 PRO A C 1
ATOM 717 O O . PRO A 1 93 ? 7.021 -8.493 13.194 1.00 71.44 93 PRO A O 1
ATOM 720 N N . THR A 1 94 ? 5.885 -8.701 11.279 1.00 69.12 94 THR A N 1
ATOM 721 C CA . THR A 1 94 ? 6.805 -9.680 10.674 1.00 69.12 94 THR A CA 1
ATOM 722 C C . THR A 1 94 ? 8.058 -9.033 10.078 1.00 69.12 94 THR A C 1
ATOM 724 O O . THR A 1 94 ? 9.065 -9.705 9.876 1.00 69.12 94 THR A O 1
ATOM 727 N N . GLY A 1 95 ? 8.014 -7.729 9.775 1.00 67.88 95 GLY A N 1
ATOM 728 C CA . GLY A 1 95 ? 9.120 -6.991 9.150 1.00 67.88 95 GLY A CA 1
ATOM 729 C C . GLY A 1 95 ? 9.379 -7.351 7.680 1.00 67.88 95 GLY A C 1
ATOM 730 O O . GLY A 1 95 ? 10.290 -6.795 7.068 1.00 67.88 95 GLY A O 1
ATOM 731 N N . SER A 1 96 ? 8.573 -8.242 7.106 1.00 67.06 96 SER A N 1
ATOM 732 C CA . SER A 1 96 ? 8.647 -8.708 5.723 1.00 67.06 96 SER A CA 1
ATOM 733 C C . SER A 1 96 ? 7.313 -8.490 5.005 1.00 67.06 96 SER A C 1
ATOM 735 O O . SER A 1 96 ? 6.249 -8.491 5.623 1.00 67.06 96 SER A O 1
ATOM 737 N N . GLY A 1 97 ? 7.382 -8.275 3.691 1.00 68.06 97 GLY A N 1
ATOM 738 C CA . GLY A 1 97 ? 6.224 -8.212 2.799 1.00 68.06 97 GLY A CA 1
ATOM 739 C C . GLY A 1 97 ? 6.277 -9.339 1.773 1.00 68.06 97 GLY A C 1
ATOM 740 O O . GLY A 1 97 ? 7.353 -9.869 1.487 1.00 68.06 97 GLY A O 1
ATOM 741 N N . PHE A 1 98 ? 5.122 -9.695 1.220 1.00 72.62 98 PHE A N 1
ATOM 742 C CA . PHE A 1 98 ? 5.019 -10.652 0.122 1.00 72.62 98 PHE A CA 1
ATOM 743 C C . PHE A 1 98 ? 4.973 -9.906 -1.213 1.00 72.62 98 PHE A C 1
ATOM 745 O O . PHE A 1 98 ? 4.368 -8.839 -1.309 1.00 72.62 98 PHE A O 1
ATOM 752 N N . ILE A 1 99 ? 5.633 -10.462 -2.229 1.00 77.19 99 ILE A N 1
ATOM 753 C CA . ILE A 1 99 ? 5.608 -9.955 -3.603 1.00 77.19 99 ILE A CA 1
ATOM 754 C C . ILE A 1 99 ? 5.169 -11.105 -4.497 1.00 77.19 99 ILE A C 1
ATOM 756 O O . ILE A 1 99 ? 5.751 -12.188 -4.445 1.00 77.19 99 ILE A O 1
ATOM 760 N N . GLU A 1 100 ? 4.168 -10.842 -5.324 1.00 78.50 100 GLU A N 1
ATOM 761 C CA . GLU A 1 100 ? 3.654 -11.774 -6.316 1.00 78.50 100 GLU A CA 1
ATOM 762 C C . GLU A 1 100 ? 3.616 -11.093 -7.687 1.00 78.50 100 GLU A C 1
ATOM 764 O O . GLU A 1 100 ? 3.425 -9.878 -7.794 1.00 78.50 100 GLU A O 1
ATOM 769 N N . VAL A 1 101 ? 3.846 -11.876 -8.740 1.00 78.50 101 VAL A N 1
ATOM 770 C CA . VAL A 1 101 ? 3.711 -11.406 -10.119 1.00 78.50 101 VAL A CA 1
ATOM 771 C C . VAL A 1 101 ? 2.222 -11.302 -10.440 1.00 78.50 101 VAL A C 1
ATOM 773 O O . VAL A 1 101 ? 1.483 -12.260 -10.256 1.00 78.50 101 VAL A O 1
ATOM 776 N N . SER A 1 102 ? 1.780 -10.139 -10.920 1.00 74.12 102 SER A N 1
ATOM 777 C CA . SER A 1 102 ? 0.373 -9.926 -11.274 1.00 74.12 102 SER A CA 1
ATOM 778 C C . SER A 1 102 ? -0.067 -10.852 -12.416 1.00 74.12 102 SER A C 1
ATOM 780 O O . SER A 1 102 ? 0.660 -11.022 -13.401 1.00 74.12 102 SER A O 1
ATOM 782 N N . ASP A 1 103 ? -1.274 -11.412 -12.303 1.00 67.62 103 ASP A N 1
ATOM 783 C CA . ASP A 1 103 ? -1.892 -12.222 -13.355 1.00 67.62 103 ASP A CA 1
ATOM 784 C C . ASP A 1 103 ? -1.898 -11.469 -14.699 1.00 67.62 103 ASP A C 1
ATOM 786 O O . ASP A 1 103 ? -2.339 -10.325 -14.806 1.00 67.62 103 ASP A O 1
ATOM 790 N N . GLY A 1 104 ? -1.387 -12.115 -15.752 1.00 58.41 104 GLY A N 1
ATOM 791 C CA . GLY A 1 104 ? -1.270 -11.528 -17.095 1.00 58.41 104 GLY A CA 1
ATOM 792 C C . GLY A 1 104 ? 0.057 -10.813 -17.393 1.00 58.41 104 GLY A C 1
ATOM 793 O O . GLY A 1 104 ? 0.327 -10.500 -18.560 1.00 58.41 104 GLY A O 1
ATOM 794 N N . ALA A 1 105 ? 0.934 -10.631 -16.399 1.00 58.50 105 ALA A N 1
ATOM 795 C CA . ALA A 1 105 ? 2.310 -10.194 -16.644 1.00 58.50 105 ALA A CA 1
ATOM 796 C C . ALA A 1 105 ? 3.057 -11.192 -17.544 1.00 58.50 105 ALA A C 1
ATOM 798 O O . ALA A 1 105 ? 3.745 -10.774 -18.473 1.00 58.50 105 ALA A O 1
ATOM 799 N N . ASP A 1 106 ? 2.829 -12.494 -17.360 1.00 58.31 106 ASP A N 1
ATOM 800 C CA . ASP A 1 106 ? 3.435 -13.553 -18.175 1.00 58.31 106 ASP A CA 1
ATOM 801 C C . ASP A 1 106 ? 3.093 -13.426 -19.662 1.00 58.31 106 ASP A C 1
ATOM 803 O O . ASP A 1 106 ? 3.974 -13.549 -20.509 1.00 58.31 106 ASP A O 1
ATOM 807 N N . ALA A 1 107 ? 1.836 -13.122 -20.000 1.00 57.94 107 ALA A N 1
ATOM 808 C CA . ALA A 1 107 ? 1.412 -12.952 -21.390 1.00 57.94 107 ALA A CA 1
ATOM 809 C C . ALA A 1 107 ? 2.053 -11.712 -22.036 1.00 57.94 107 ALA A C 1
ATOM 811 O O . ALA A 1 107 ? 2.453 -11.746 -23.199 1.00 57.94 107 ALA A O 1
ATOM 812 N N . THR A 1 108 ? 2.202 -10.630 -21.269 1.00 58.25 108 THR A N 1
ATOM 813 C CA . THR A 1 108 ? 2.848 -9.395 -21.736 1.00 58.25 108 THR A CA 1
ATOM 814 C C . THR A 1 108 ? 4.357 -9.584 -21.903 1.00 58.25 108 THR A C 1
ATOM 816 O O . THR A 1 108 ? 4.917 -9.193 -22.927 1.00 58.25 108 THR A O 1
ATOM 819 N N . VAL A 1 109 ? 5.017 -10.235 -20.939 1.00 62.44 109 VAL A N 1
ATOM 820 C CA . VAL A 1 109 ? 6.441 -10.596 -21.012 1.00 62.44 109 VAL A CA 1
ATOM 821 C C . VAL A 1 109 ? 6.684 -11.530 -22.192 1.00 62.44 109 VAL A C 1
ATOM 823 O O . VAL A 1 109 ? 7.622 -11.313 -22.957 1.00 62.44 109 VAL A O 1
ATOM 826 N N . ARG A 1 110 ? 5.810 -12.520 -22.400 1.00 59.44 110 ARG A N 1
ATOM 827 C CA . ARG A 1 110 ? 5.886 -13.422 -23.549 1.00 59.44 110 ARG A CA 1
ATOM 828 C C . ARG A 1 110 ? 5.749 -12.671 -24.868 1.00 59.44 110 ARG A C 1
ATOM 830 O O . ARG A 1 110 ? 6.588 -12.854 -25.736 1.00 59.44 110 ARG A O 1
ATOM 837 N N . GLY A 1 111 ? 4.776 -11.767 -24.983 1.00 60.72 111 GLY A N 1
ATOM 838 C CA . GLY A 1 111 ? 4.613 -10.932 -26.174 1.00 60.72 111 GLY A CA 1
ATOM 839 C C . GLY A 1 111 ? 5.826 -10.038 -26.459 1.00 60.72 111 GLY A C 1
ATOM 840 O O . GLY A 1 111 ? 6.207 -9.870 -27.615 1.00 60.72 111 GLY A O 1
ATOM 841 N N . MET A 1 112 ? 6.479 -9.503 -25.420 1.00 62.25 112 MET A N 1
ATOM 842 C CA . MET A 1 112 ? 7.739 -8.770 -25.584 1.00 62.25 112 MET A CA 1
ATOM 843 C C . MET A 1 112 ? 8.871 -9.683 -26.070 1.00 62.25 112 MET A C 1
ATOM 845 O O . MET A 1 112 ? 9.591 -9.300 -26.987 1.00 62.25 112 MET A O 1
ATOM 849 N N . LEU A 1 113 ? 9.029 -10.876 -25.490 1.00 71.69 113 LEU A N 1
ATOM 850 C CA . LEU A 1 113 ? 10.060 -11.840 -25.892 1.00 71.69 113 LEU A CA 1
ATOM 851 C C . LEU A 1 113 ? 9.854 -12.337 -27.326 1.00 71.69 113 LEU A C 1
ATOM 853 O O . LEU A 1 113 ? 10.795 -12.298 -28.109 1.00 71.69 113 LEU A O 1
ATOM 857 N N . ASP A 1 114 ? 8.627 -12.697 -27.700 1.00 69.12 114 ASP A N 1
ATOM 858 C CA . ASP A 1 114 ? 8.298 -13.146 -29.055 1.00 69.12 114 ASP A CA 1
ATOM 859 C C . ASP A 1 114 ? 8.564 -12.031 -30.094 1.00 69.12 114 ASP A C 1
ATOM 861 O O . ASP A 1 114 ? 8.983 -12.304 -31.224 1.00 69.12 114 ASP A O 1
ATOM 865 N N . LEU A 1 115 ? 8.384 -10.759 -29.709 1.00 66.81 115 LEU A N 1
ATOM 866 C CA . LEU A 1 115 ? 8.767 -9.602 -30.524 1.00 66.81 115 LEU A CA 1
ATOM 867 C C . LEU A 1 115 ? 10.294 -9.484 -30.670 1.00 66.81 115 LEU A C 1
ATOM 869 O O . LEU A 1 115 ? 10.770 -9.276 -31.785 1.00 66.81 115 LEU A O 1
ATOM 873 N N . TYR A 1 116 ? 11.066 -9.628 -29.586 1.00 64.50 116 TYR A N 1
ATOM 874 C CA . TYR A 1 116 ? 12.536 -9.630 -29.657 1.00 64.50 116 TYR A CA 1
ATOM 875 C C . TYR A 1 116 ? 13.057 -10.787 -30.515 1.00 64.50 116 TYR A C 1
ATOM 877 O O . TYR A 1 116 ? 13.903 -10.560 -31.378 1.00 64.50 116 TYR A O 1
ATOM 885 N N . ASP A 1 117 ? 12.517 -11.992 -30.337 1.00 72.38 117 ASP A N 1
ATOM 886 C CA . ASP A 1 117 ? 12.877 -13.173 -31.123 1.00 72.38 117 ASP A CA 1
ATOM 887 C C . ASP A 1 117 ? 12.564 -12.962 -32.611 1.00 72.38 117 ASP A C 1
ATOM 889 O O . ASP A 1 117 ? 13.387 -13.265 -33.476 1.00 72.38 117 ASP A O 1
ATOM 893 N N . SER A 1 118 ? 11.413 -12.357 -32.923 1.00 71.50 118 SER A N 1
ATOM 894 C CA . SER A 1 118 ? 11.029 -12.024 -34.300 1.00 71.50 118 SER A CA 1
ATOM 895 C C . SER A 1 118 ? 11.952 -10.981 -34.934 1.00 71.50 118 SER A C 1
ATOM 897 O O . SER A 1 118 ? 12.306 -11.124 -36.106 1.00 71.50 118 SER A O 1
ATOM 899 N N . LEU A 1 119 ? 12.359 -9.951 -34.185 1.00 66.25 119 LEU A N 1
ATOM 900 C CA . LEU A 1 119 ? 13.301 -8.933 -34.660 1.00 66.25 119 LEU A CA 1
ATOM 901 C C . LEU A 1 119 ? 14.694 -9.530 -34.901 1.00 66.25 119 LEU A C 1
ATOM 903 O O . LEU A 1 119 ? 15.297 -9.269 -35.938 1.00 66.25 119 LEU A O 1
ATOM 907 N N . LEU A 1 120 ? 15.171 -10.390 -33.995 1.00 66.94 120 LEU A N 1
ATOM 908 C CA . LEU A 1 120 ? 16.448 -11.097 -34.140 1.00 66.94 120 LEU A CA 1
ATOM 909 C C . LEU A 1 120 ? 16.453 -12.067 -35.329 1.00 66.94 120 LEU A C 1
ATOM 911 O O . LEU A 1 120 ? 17.483 -12.225 -35.983 1.00 66.94 120 LEU A O 1
ATOM 915 N N . ALA A 1 121 ? 15.319 -12.712 -35.613 1.00 72.69 121 ALA A N 1
ATOM 916 C CA . ALA A 1 121 ? 15.192 -13.664 -36.712 1.00 72.69 121 ALA A CA 1
ATOM 917 C C . ALA A 1 121 ? 15.040 -13.000 -38.093 1.00 72.69 121 ALA A C 1
ATOM 919 O O . ALA A 1 121 ? 15.463 -13.592 -39.085 1.00 72.69 121 ALA A O 1
ATOM 920 N N . ASN A 1 122 ? 14.439 -11.803 -38.174 1.00 65.62 122 ASN A N 1
ATOM 921 C CA . ASN A 1 122 ? 14.029 -11.205 -39.452 1.00 65.62 122 ASN A CA 1
ATOM 922 C C . ASN A 1 122 ? 14.769 -9.912 -39.852 1.00 65.62 122 ASN A C 1
ATOM 924 O O . ASN A 1 122 ? 14.712 -9.563 -41.029 1.00 65.62 122 ASN A O 1
ATOM 928 N N . GLU A 1 123 ? 15.497 -9.225 -38.959 1.00 64.56 123 GLU A N 1
ATOM 929 C CA . GLU A 1 123 ? 16.304 -8.043 -39.321 1.00 64.56 123 GLU A CA 1
ATOM 930 C C . GLU A 1 123 ? 17.663 -8.002 -38.588 1.00 64.56 123 GLU A C 1
ATOM 932 O O . GLU A 1 123 ? 17.743 -7.590 -37.431 1.00 64.56 123 GLU A O 1
ATOM 937 N N . PRO A 1 124 ? 18.782 -8.362 -39.248 1.00 57.59 124 PRO A N 1
ATOM 938 C CA . PRO A 1 124 ? 20.087 -8.441 -38.586 1.00 57.59 124 PRO A CA 1
ATOM 939 C C . PRO A 1 124 ? 20.737 -7.078 -38.275 1.00 57.59 124 PRO A C 1
ATOM 941 O O . PRO A 1 124 ? 21.800 -7.049 -37.648 1.00 57.59 124 PRO A O 1
ATOM 944 N N . ASP A 1 125 ? 20.133 -5.950 -38.671 1.00 57.31 125 ASP A N 1
ATOM 945 C CA . ASP A 1 125 ? 20.680 -4.611 -38.413 1.00 57.31 125 ASP A CA 1
ATOM 946 C C . ASP A 1 125 ? 19.665 -3.678 -37.737 1.00 57.31 125 ASP A C 1
ATOM 948 O O . ASP A 1 125 ? 19.250 -2.649 -38.259 1.00 57.31 125 ASP A O 1
ATOM 952 N N . THR A 1 126 ? 19.281 -4.046 -36.515 1.00 59.00 126 THR A N 1
ATOM 953 C CA . THR A 1 126 ? 18.526 -3.205 -35.574 1.00 59.00 126 THR A CA 1
ATOM 954 C C . THR A 1 126 ? 19.474 -2.473 -34.608 1.00 59.00 126 THR A C 1
ATOM 956 O O . THR A 1 126 ? 19.762 -2.981 -33.515 1.00 59.00 126 THR A O 1
ATOM 959 N N . PRO A 1 127 ? 19.970 -1.263 -34.939 1.00 60.75 127 PRO A N 1
ATOM 960 C CA . PRO A 1 127 ? 20.8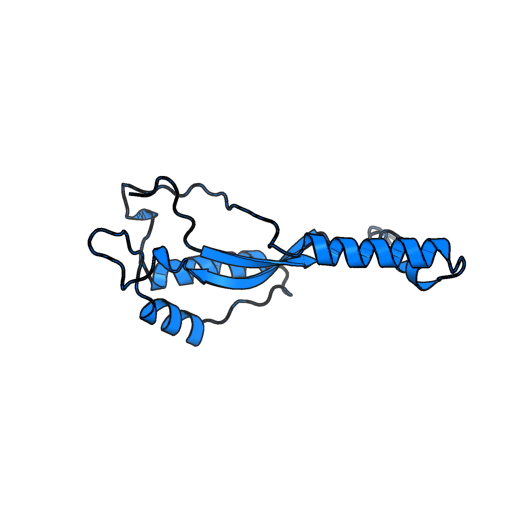72 -0.496 -34.071 1.00 60.75 127 PRO A CA 1
ATOM 961 C C . PRO A 1 127 ? 20.246 -0.130 -32.714 1.00 60.75 127 PRO A C 1
ATOM 963 O O . PRO A 1 127 ? 20.963 -0.010 -31.721 1.00 60.75 127 PRO A O 1
ATOM 966 N N . LEU A 1 128 ? 18.913 -0.027 -32.640 1.00 56.25 128 LEU A N 1
ATOM 967 C CA . LEU A 1 128 ? 18.181 0.237 -31.397 1.00 56.25 128 LEU A CA 1
ATOM 968 C C . LEU A 1 128 ? 18.293 -0.928 -30.392 1.00 56.25 128 LEU A C 1
ATOM 970 O O . LEU A 1 128 ? 18.472 -0.699 -29.198 1.00 56.25 128 LEU A O 1
ATOM 974 N N . LEU A 1 129 ? 18.257 -2.180 -30.868 1.00 58.41 129 LEU A N 1
ATOM 975 C CA . LEU A 1 129 ? 18.398 -3.365 -30.012 1.00 58.41 129 LEU A CA 1
ATOM 976 C C . LEU A 1 129 ? 19.808 -3.474 -29.422 1.00 58.41 129 LEU A C 1
ATOM 978 O O . LEU A 1 129 ? 19.954 -3.815 -28.248 1.00 58.41 129 LEU A O 1
ATOM 982 N N . ARG A 1 130 ? 20.841 -3.089 -30.187 1.00 60.62 130 ARG A N 1
ATOM 983 C CA . ARG A 1 130 ? 22.216 -3.004 -29.665 1.00 60.62 130 ARG A CA 1
ATOM 984 C C . ARG A 1 130 ? 22.323 -2.015 -28.504 1.00 60.62 130 ARG A C 1
ATOM 986 O O . ARG A 1 130 ? 23.054 -2.292 -27.565 1.00 60.62 130 ARG A O 1
ATOM 993 N N . GLN A 1 131 ? 21.587 -0.902 -28.522 1.00 59.34 131 GLN A N 1
ATOM 994 C CA . GLN A 1 131 ? 21.598 0.059 -27.411 1.00 59.34 131 GLN A CA 1
ATOM 995 C C . GLN A 1 131 ? 20.882 -0.448 -26.153 1.00 59.34 131 GLN A C 1
ATOM 997 O O . GLN A 1 131 ? 21.304 -0.113 -25.051 1.00 59.34 131 GLN A O 1
ATOM 1002 N N . ILE A 1 132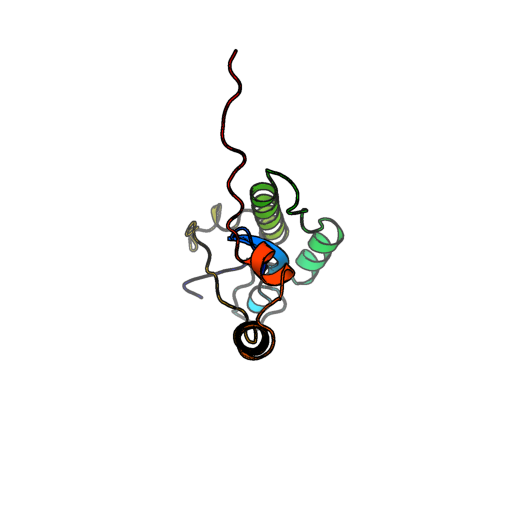 ? 19.823 -1.250 -26.299 1.00 56.53 132 ILE A N 1
ATOM 1003 C CA . ILE A 1 132 ? 19.054 -1.792 -25.166 1.00 56.53 132 ILE A CA 1
ATOM 1004 C C . ILE A 1 132 ? 19.797 -2.957 -24.490 1.00 56.53 132 ILE A C 1
ATOM 1006 O O . ILE A 1 132 ? 19.727 -3.097 -23.272 1.00 56.53 132 ILE A O 1
ATOM 1010 N N . ALA A 1 133 ? 20.530 -3.767 -25.262 1.00 51.66 133 ALA A N 1
ATOM 1011 C CA . ALA A 1 133 ? 21.308 -4.901 -24.758 1.00 51.66 133 ALA A CA 1
ATOM 1012 C C . ALA A 1 133 ? 22.674 -4.512 -24.158 1.00 51.66 133 ALA A C 1
ATOM 1014 O O . ALA A 1 133 ? 23.325 -5.345 -23.526 1.00 51.66 133 ALA A O 1
ATOM 1015 N N . LEU A 1 134 ? 23.132 -3.270 -24.352 1.00 49.78 134 LEU A N 1
ATOM 1016 C CA . LEU A 1 134 ? 24.363 -2.790 -23.731 1.00 49.78 134 LEU A CA 1
ATOM 1017 C C . LEU A 1 134 ? 24.095 -2.503 -22.245 1.00 49.78 134 LEU A C 1
ATOM 1019 O O . LEU A 1 134 ? 23.297 -1.612 -21.938 1.00 49.78 134 LEU A O 1
ATOM 1023 N N . PRO A 1 135 ? 24.756 -3.204 -21.302 1.00 44.03 135 PRO A N 1
ATOM 1024 C CA . PRO A 1 135 ? 24.710 -2.796 -19.907 1.00 44.03 135 PRO A CA 1
ATOM 1025 C C . PRO A 1 135 ? 25.201 -1.351 -19.832 1.00 44.03 135 PRO A C 1
ATOM 1027 O O . PRO A 1 135 ? 26.228 -1.009 -20.423 1.00 44.03 135 PRO A O 1
ATOM 1030 N N . ARG A 1 136 ? 24.460 -0.481 -19.136 1.00 51.09 136 ARG A N 1
ATOM 1031 C CA . ARG A 1 136 ? 24.929 0.884 -18.885 1.00 51.09 136 ARG A CA 1
ATOM 1032 C C . ARG A 1 136 ? 26.191 0.759 -18.044 1.00 51.09 136 ARG A C 1
ATOM 1034 O O . ARG A 1 136 ? 26.110 0.483 -16.850 1.00 51.09 136 ARG A O 1
ATOM 1041 N N . THR A 1 137 ? 27.352 0.900 -18.677 1.00 47.16 137 THR A N 1
ATOM 1042 C CA . THR A 1 137 ? 28.627 0.991 -17.975 1.00 47.16 137 THR A CA 1
ATOM 1043 C C . THR A 1 137 ? 28.493 2.153 -17.009 1.00 47.16 137 THR A C 1
ATOM 1045 O O . THR A 1 137 ? 28.279 3.287 -17.438 1.00 47.16 137 THR A O 1
ATOM 1048 N N . GLY A 1 138 ? 28.507 1.848 -15.712 1.00 44.31 138 GLY A N 1
ATOM 1049 C CA . GLY A 1 138 ? 28.362 2.853 -14.675 1.00 44.31 138 GLY A CA 1
ATOM 1050 C C . GLY A 1 138 ? 29.348 3.990 -14.908 1.00 44.31 138 GLY A C 1
ATOM 1051 O O . GLY A 1 138 ? 30.532 3.754 -15.160 1.00 44.31 138 GLY A O 1
ATOM 1052 N N . GLU A 1 139 ? 28.861 5.223 -14.804 1.00 41.31 139 GLU A N 1
ATOM 1053 C CA . GLU A 1 139 ? 29.716 6.373 -14.543 1.00 41.31 139 GLU A CA 1
ATOM 1054 C C . GLU A 1 139 ? 30.340 6.178 -13.160 1.00 41.31 139 GLU A C 1
ATOM 1056 O O . GLU A 1 139 ? 29.815 6.574 -12.123 1.00 41.31 139 GLU A O 1
ATOM 1061 N N . GLY A 1 140 ? 31.460 5.467 -13.160 1.00 40.09 140 GLY A N 1
ATOM 1062 C CA . GLY A 1 140 ? 32.266 5.162 -12.001 1.00 40.09 140 GLY A CA 1
ATOM 1063 C C . GLY A 1 140 ? 33.732 5.334 -12.352 1.00 40.09 140 GLY A C 1
ATOM 1064 O O . GLY A 1 140 ? 34.418 4.359 -12.637 1.00 40.09 140 GLY A O 1
ATOM 1065 N N . GLY A 1 141 ? 34.226 6.571 -12.253 1.00 37.94 141 GLY A N 1
ATOM 1066 C CA . GLY A 1 141 ? 35.592 6.783 -11.783 1.00 37.94 141 GLY A CA 1
ATOM 1067 C C . GLY A 1 141 ? 36.467 7.782 -12.537 1.00 37.94 141 GLY A C 1
ATOM 1068 O O . GLY A 1 141 ? 36.941 7.513 -13.632 1.00 37.94 141 GLY A O 1
ATOM 1069 N N . ARG A 1 142 ? 36.863 8.803 -11.762 1.00 39.00 142 ARG A N 1
ATOM 1070 C CA . ARG A 1 142 ? 38.177 9.472 -11.735 1.00 39.00 142 ARG A CA 1
ATOM 1071 C C . ARG A 1 142 ? 38.474 10.515 -12.817 1.00 39.00 142 ARG A C 1
ATOM 1073 O O . ARG A 1 142 ? 38.901 10.195 -13.915 1.00 39.00 142 ARG A O 1
ATOM 1080 N N . SER 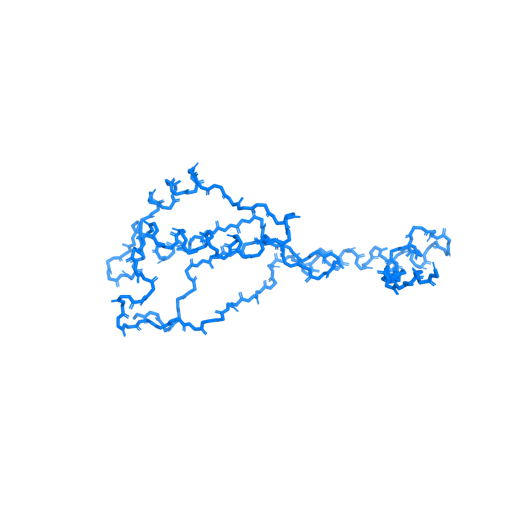A 1 143 ? 38.548 11.764 -12.360 1.00 33.75 143 SER A N 1
ATOM 1081 C CA . SER A 1 143 ? 39.756 12.552 -12.603 1.00 33.75 143 SER A CA 1
ATOM 1082 C C . SER A 1 143 ? 40.253 13.144 -11.283 1.00 33.75 143 SER A C 1
ATOM 1084 O O . SER A 1 143 ? 39.663 14.063 -10.723 1.00 33.75 143 SER A O 1
ATOM 1086 N N . ARG A 1 144 ? 41.311 12.527 -10.745 1.00 37.53 144 ARG A N 1
ATOM 1087 C CA . ARG A 1 144 ? 42.328 13.233 -9.969 1.00 37.53 144 ARG A CA 1
ATOM 1088 C C . ARG A 1 144 ? 43.341 13.717 -10.998 1.00 37.53 144 ARG A C 1
ATOM 1090 O O . ARG A 1 144 ? 43.890 12.863 -11.687 1.00 37.53 144 ARG A O 1
ATOM 1097 N N . HIS A 1 145 ? 43.594 15.015 -11.041 1.00 40.72 145 HIS A N 1
ATOM 1098 C CA . HIS A 1 145 ? 44.931 15.599 -11.102 1.00 40.72 145 HIS A CA 1
ATOM 1099 C C . HIS A 1 145 ? 44.852 17.049 -10.642 1.00 40.72 145 HIS A C 1
ATOM 1101 O O . HIS A 1 145 ? 43.877 17.727 -11.033 1.00 40.72 145 HIS A O 1
#

Foldseek 3Di:
DDPDAPQKDFDFDQDPVRDTFTPDIDGDVQQAPPDPPPGHHLAHPVLLVVLCVVPPQAGPPDPCNVVSNVVSVVVSSCSGHNCPPVPPPSDDDPVDDDDDDDPCVVVVVVVVVVVVVCCVVPPVDDVVVVVVPDDPPDPDDDDDD